Protein AF-A0A643CXA9-F1 (afdb_monomer)

Radius of gyration: 20.45 Å; Cα contacts (8 Å, |Δi|>4): 39; chains: 1; bounding box: 50×28×35 Å

InterPro domains:
  IPR003751 Translational regulator CsrA [PF02599] (2-41)
  IPR036107 Carbon storage regulator superfamily [G3DSA:2.60.40.4380] (1-50)
  IPR036107 Carbon storage regulator superfamily [SSF117130] (2-44)

Organism: Pseudomonas vancouverensis (NCBI:txid95300)

Structure (mmCIF, N/CA/C/O backbone):
data_AF-A0A643CXA9-F1
#
_entry.id   AF-A0A643CXA9-F1
#
loop_
_atom_site.group_PDB
_atom_site.id
_atom_site.type_symbol
_atom_site.label_atom_id
_atom_site.label_alt_id
_atom_site.label_comp_id
_atom_site.label_asym_id
_atom_site.label_entity_id
_atom_site.label_seq_id
_atom_site.pdbx_PDB_ins_code
_atom_site.Cartn_x
_atom_site.Cartn_y
_atom_site.Cartn_z
_atom_site.occupancy
_atom_site.B_iso_or_equiv
_atom_site.auth_seq_id
_atom_site.auth_comp_id
_atom_site.auth_asym_id
_atom_site.auth_atom_id
_atom_site.pdbx_PDB_model_num
ATOM 1 N N . MET A 1 1 ? -14.256 6.704 1.311 1.00 83.62 1 MET A N 1
ATOM 2 C CA . MET A 1 1 ? -13.791 7.585 0.212 1.00 83.62 1 MET A CA 1
ATOM 3 C C . MET A 1 1 ? -13.654 6.718 -1.019 1.00 83.62 1 MET A C 1
ATOM 5 O O . MET A 1 1 ? -13.053 5.662 -0.904 1.00 83.62 1 MET A O 1
ATOM 9 N N . ILE A 1 2 ? -14.216 7.135 -2.150 1.00 86.62 2 ILE A N 1
ATOM 10 C CA . ILE A 1 2 ? -14.165 6.377 -3.407 1.00 86.62 2 ILE A CA 1
ATOM 11 C C . ILE A 1 2 ? -13.238 7.126 -4.366 1.00 86.62 2 ILE A C 1
ATOM 13 O O . ILE A 1 2 ? -13.312 8.352 -4.447 1.00 86.62 2 ILE A O 1
ATOM 17 N N . ILE A 1 3 ? -12.344 6.405 -5.043 1.00 86.62 3 ILE A N 1
ATOM 18 C CA . ILE A 1 3 ? -11.420 6.955 -6.040 1.00 86.62 3 ILE A CA 1
ATOM 19 C C . ILE A 1 3 ? -11.670 6.241 -7.371 1.00 86.62 3 ILE A C 1
ATOM 21 O O . ILE A 1 3 ? -11.476 5.031 -7.473 1.00 86.62 3 ILE A O 1
ATOM 25 N N . GLY A 1 4 ? -12.066 7.001 -8.396 1.00 82.31 4 GLY A N 1
ATOM 26 C CA . GLY A 1 4 ? -12.350 6.464 -9.731 1.00 82.31 4 GLY A CA 1
ATOM 27 C C . GLY A 1 4 ? -13.451 5.399 -9.721 1.00 82.31 4 GLY A C 1
ATOM 28 O O . GLY A 1 4 ? -14.397 5.481 -8.940 1.00 82.31 4 GLY A O 1
ATOM 29 N N . GLU A 1 5 ? -13.307 4.389 -10.580 1.00 78.31 5 GLU A N 1
ATOM 30 C CA . GLU A 1 5 ? -14.220 3.248 -10.664 1.00 78.31 5 GLU A CA 1
ATOM 31 C C . GLU A 1 5 ? -13.555 2.002 -10.064 1.00 78.31 5 GLU A C 1
ATOM 33 O O . GLU A 1 5 ? -12.700 1.368 -10.681 1.00 78.31 5 GLU A O 1
ATOM 38 N N . GLY A 1 6 ? -13.934 1.662 -8.828 1.00 84.69 6 GLY A N 1
ATOM 39 C CA . GLY A 1 6 ? -13.567 0.391 -8.196 1.00 84.69 6 GLY A CA 1
ATOM 40 C C . GLY A 1 6 ? -12.551 0.461 -7.057 1.00 84.69 6 GLY A C 1
ATOM 41 O O . GLY A 1 6 ? -12.207 -0.593 -6.534 1.00 84.69 6 GLY A O 1
ATOM 42 N N . ILE A 1 7 ? -12.088 1.646 -6.640 1.00 91.12 7 ILE A N 1
ATOM 43 C CA . ILE A 1 7 ? -11.245 1.781 -5.441 1.00 91.12 7 ILE A CA 1
ATOM 44 C C . ILE A 1 7 ? -12.044 2.432 -4.313 1.00 91.12 7 ILE A C 1
ATOM 46 O O . ILE A 1 7 ? -12.443 3.593 -4.409 1.00 91.12 7 ILE A O 1
ATOM 50 N N . GLU A 1 8 ? -12.230 1.710 -3.213 1.00 91.69 8 GLU A N 1
ATOM 51 C CA . GLU A 1 8 ? -12.860 2.207 -1.994 1.00 91.69 8 GLU A CA 1
ATOM 52 C C . GLU A 1 8 ? -11.881 2.169 -0.817 1.00 91.69 8 GLU A C 1
ATOM 54 O O . GLU A 1 8 ? -11.237 1.163 -0.529 1.00 91.69 8 GLU A O 1
ATOM 59 N N . ILE A 1 9 ? -11.784 3.288 -0.103 1.00 92.94 9 ILE A N 1
ATOM 60 C CA . ILE A 1 9 ? -10.973 3.443 1.103 1.00 92.94 9 ILE A CA 1
ATOM 61 C C . ILE A 1 9 ? -11.901 3.611 2.305 1.00 92.94 9 ILE A C 1
ATOM 63 O O . ILE A 1 9 ? -12.713 4.548 2.351 1.00 92.94 9 ILE A O 1
ATOM 67 N N . LYS A 1 10 ? -11.722 2.748 3.308 1.00 93.44 10 LYS A N 1
ATOM 68 C CA . LYS A 1 10 ? -12.481 2.737 4.562 1.00 93.44 10 LYS A CA 1
ATOM 69 C C . LYS A 1 10 ? -11.574 2.820 5.783 1.00 93.44 10 LYS A C 1
ATOM 71 O O . LYS A 1 10 ? -10.507 2.212 5.829 1.00 93.44 10 LYS A O 1
ATOM 76 N N . VAL A 1 11 ? -12.013 3.548 6.805 1.00 93.31 11 VAL A N 1
ATOM 77 C CA . VAL A 1 11 ? -11.358 3.536 8.117 1.00 93.31 11 VAL A CA 1
ATOM 78 C C . VAL A 1 11 ? -11.941 2.370 8.903 1.00 93.31 11 VAL A C 1
ATOM 80 O O . VAL A 1 11 ? -13.115 2.377 9.249 1.00 93.31 11 VAL A O 1
ATOM 83 N N . VAL A 1 12 ? -11.127 1.347 9.147 1.00 94.50 12 VAL A N 1
ATOM 84 C CA . VAL A 1 12 ? -11.550 0.129 9.853 1.00 94.50 12 VAL A CA 1
ATOM 85 C C . VAL A 1 12 ? -11.477 0.333 11.362 1.00 94.50 12 VAL A C 1
ATOM 87 O O . VAL A 1 12 ? -12.317 -0.165 12.101 1.00 94.50 12 VAL A O 1
ATOM 90 N N . GLN A 1 13 ? -10.455 1.049 11.831 1.00 95.44 13 GLN A N 1
ATOM 91 C CA . GLN A 1 13 ? -10.253 1.331 13.247 1.00 95.44 13 GLN A CA 1
ATOM 92 C C . GLN A 1 13 ? -9.366 2.560 13.410 1.00 95.44 13 GLN A C 1
ATOM 94 O O . GLN A 1 13 ? -8.457 2.790 12.615 1.00 95.44 13 GLN A O 1
ATOM 99 N N . THR A 1 14 ? -9.574 3.306 14.484 1.00 94.56 14 THR A N 1
ATOM 100 C CA . THR A 1 14 ? -8.681 4.380 14.921 1.00 94.56 14 THR A CA 1
ATOM 101 C C . THR A 1 14 ? -8.201 4.092 16.338 1.00 94.56 14 THR A C 1
ATOM 103 O O . THR A 1 14 ? -8.999 3.699 17.188 1.00 94.56 14 THR A O 1
ATOM 106 N N . GLY A 1 15 ? -6.912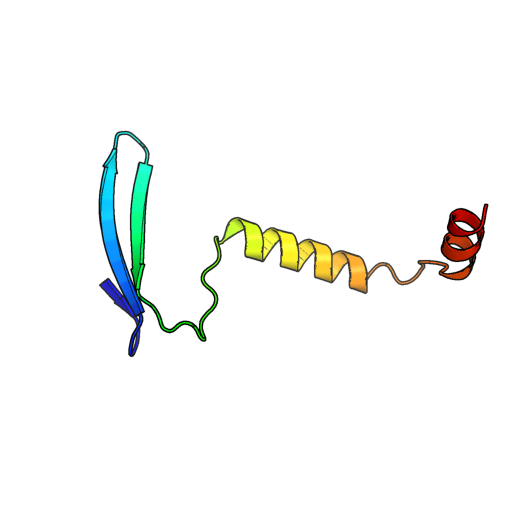 4.285 16.599 1.00 93.25 15 GLY A N 1
ATOM 107 C CA . GLY A 1 15 ? -6.295 4.186 17.920 1.00 93.25 15 GLY A CA 1
ATOM 108 C C . GLY A 1 15 ? -5.537 5.467 18.274 1.00 93.25 15 GLY A C 1
ATOM 109 O O . GLY A 1 15 ? -5.522 6.434 17.511 1.00 93.25 15 GLY A O 1
ATOM 110 N N . LYS A 1 16 ? -4.871 5.490 19.432 1.00 92.31 16 LYS A N 1
ATOM 111 C CA . LYS A 1 16 ? -3.998 6.616 19.794 1.00 92.31 16 LYS A CA 1
ATOM 112 C C . LYS A 1 16 ? -2.754 6.607 18.899 1.00 92.31 16 LYS A C 1
ATOM 114 O O . LYS A 1 16 ? -1.876 5.770 19.076 1.00 92.31 16 LYS A O 1
ATOM 119 N N . GLY A 1 17 ? -2.704 7.527 17.938 1.00 93.50 17 GLY A N 1
ATOM 120 C CA . GLY A 1 17 ? -1.555 7.732 17.048 1.00 93.50 17 GLY A CA 1
ATOM 121 C C . GLY A 1 17 ? -1.521 6.854 15.794 1.00 93.50 17 GLY A C 1
ATOM 122 O O . GLY A 1 17 ? -0.559 6.937 15.038 1.00 93.50 17 GLY A O 1
ATOM 123 N N . TYR A 1 18 ? -2.547 6.035 15.538 1.00 92.50 18 TYR A N 1
ATOM 124 C CA . TYR A 1 18 ? -2.628 5.250 14.304 1.00 92.50 18 TYR A CA 1
ATOM 125 C C . TYR A 1 18 ? -4.071 5.041 13.839 1.00 92.50 18 TYR A C 1
ATOM 127 O O . TYR A 1 18 ? -5.016 5.073 14.628 1.00 92.50 18 TYR A O 1
ATOM 135 N N . ALA A 1 19 ? -4.233 4.776 12.545 1.00 93.94 19 ALA A N 1
ATOM 136 C CA . ALA A 1 19 ? -5.494 4.368 11.944 1.00 93.94 19 ALA A CA 1
ATOM 137 C C . ALA A 1 19 ? -5.273 3.131 11.070 1.00 93.94 19 ALA A C 1
ATOM 139 O O . ALA A 1 19 ? -4.303 3.046 10.317 1.00 93.94 19 ALA A O 1
ATOM 140 N N . LYS A 1 20 ? -6.185 2.165 11.166 1.00 93.62 20 LYS A N 1
ATOM 141 C CA . LYS A 1 20 ? -6.254 1.009 10.280 1.00 93.62 20 LYS A CA 1
ATOM 142 C C . LYS A 1 20 ? -7.120 1.377 9.085 1.00 93.62 20 LYS A C 1
ATOM 144 O O . LYS A 1 20 ? -8.325 1.587 9.229 1.00 93.62 20 LYS A O 1
ATOM 149 N N . ILE A 1 21 ? -6.500 1.445 7.916 1.00 93.44 21 ILE A N 1
ATOM 150 C CA . ILE A 1 21 ? -7.172 1.752 6.654 1.00 93.44 21 ILE A CA 1
ATOM 151 C C . ILE A 1 21 ? -7.383 0.443 5.891 1.00 93.44 21 ILE A C 1
ATOM 153 O O . ILE A 1 21 ? -6.445 -0.328 5.697 1.00 93.44 21 ILE A O 1
ATOM 157 N N . GLY A 1 22 ? -8.626 0.179 5.502 1.00 92.19 22 GLY A N 1
ATOM 158 C CA . GLY A 1 22 ? -8.996 -0.867 4.559 1.00 92.19 22 GLY A CA 1
ATOM 159 C C . GLY A 1 22 ? -9.099 -0.271 3.161 1.00 92.19 22 GLY A C 1
ATOM 160 O O . GLY A 1 22 ? -9.608 0.838 3.002 1.00 92.19 22 GLY A O 1
ATOM 161 N N . ILE A 1 23 ? -8.602 -0.996 2.166 1.00 93.50 23 ILE A N 1
ATOM 162 C CA . ILE A 1 23 ? -8.645 -0.594 0.761 1.00 93.50 23 ILE A CA 1
ATOM 163 C C . ILE A 1 23 ? -9.263 -1.759 -0.006 1.00 93.50 23 ILE A C 1
ATOM 165 O O . ILE A 1 23 ? -8.733 -2.869 0.035 1.00 93.50 23 ILE A O 1
ATOM 169 N N . GLU A 1 24 ? -10.385 -1.513 -0.667 1.00 92.00 24 GLU A N 1
ATOM 170 C CA . GLU A 1 24 ? -10.985 -2.422 -1.638 1.00 92.00 24 GLU A CA 1
ATOM 171 C C . GLU A 1 24 ? -10.647 -1.917 -3.032 1.00 92.00 24 GLU A C 1
ATOM 173 O O . GLU A 1 24 ? -10.926 -0.771 -3.367 1.00 92.00 24 GLU A O 1
ATOM 178 N N . ALA A 1 25 ? -9.985 -2.758 -3.820 1.00 92.06 25 ALA A N 1
ATOM 179 C CA . ALA A 1 25 ? -9.601 -2.465 -5.192 1.00 92.06 25 ALA A CA 1
ATOM 180 C C . ALA A 1 25 ? -9.535 -3.771 -6.008 1.00 92.06 25 ALA A C 1
ATOM 182 O O . ALA A 1 25 ? -9.371 -4.851 -5.427 1.00 92.06 25 ALA A O 1
ATOM 183 N N . PRO A 1 26 ? -9.625 -3.701 -7.347 1.00 91.06 26 PRO A N 1
ATOM 184 C CA . PRO A 1 26 ? -9.383 -4.834 -8.232 1.00 91.06 26 PRO A CA 1
ATOM 185 C C . PRO A 1 26 ? -8.023 -5.495 -7.983 1.00 91.06 26 PRO A C 1
ATOM 187 O O . PRO A 1 26 ? -7.022 -4.813 -7.780 1.00 91.06 26 PRO A O 1
ATOM 190 N N . LYS A 1 27 ? -7.951 -6.828 -8.112 1.00 87.75 27 LYS A N 1
ATOM 191 C CA . LYS A 1 27 ? -6.691 -7.592 -7.968 1.00 87.75 27 LYS A CA 1
ATOM 192 C C . LYS A 1 27 ? -5.622 -7.240 -9.010 1.00 87.75 27 LYS A C 1
ATOM 194 O O . LYS A 1 27 ? -4.461 -7.578 -8.817 1.00 87.75 27 LYS A O 1
ATOM 199 N N . SER A 1 28 ? -6.010 -6.605 -10.115 1.00 89.25 28 SER A N 1
ATOM 200 C CA . SER A 1 28 ? -5.083 -6.106 -11.134 1.00 89.25 28 SER A CA 1
ATOM 201 C C . SER A 1 28 ? -4.279 -4.890 -10.666 1.00 89.25 28 SER A C 1
ATOM 203 O O . SER A 1 28 ? -3.244 -4.591 -11.254 1.00 89.25 28 SER A O 1
ATOM 205 N N . LEU A 1 29 ? -4.732 -4.191 -9.620 1.00 87.69 29 LEU A N 1
ATOM 206 C CA . LEU A 1 29 ? -4.052 -3.031 -9.059 1.00 87.69 29 LEU A CA 1
ATOM 207 C C . LEU A 1 29 ? -3.221 -3.439 -7.845 1.00 87.69 29 LEU A C 1
ATOM 209 O O . LEU A 1 29 ? -3.719 -4.011 -6.876 1.00 87.69 29 LEU A O 1
ATOM 213 N N . MET A 1 30 ? -1.935 -3.106 -7.890 1.00 88.00 30 MET A N 1
ATOM 214 C CA . MET A 1 30 ? -1.029 -3.321 -6.771 1.00 88.00 30 MET A CA 1
ATOM 215 C C . MET A 1 30 ? -1.177 -2.186 -5.754 1.00 88.00 30 MET A C 1
ATOM 217 O O . MET A 1 30 ? -1.036 -1.012 -6.093 1.00 88.00 30 MET A O 1
ATOM 221 N N . ILE A 1 31 ? -1.427 -2.539 -4.494 1.00 89.44 31 ILE A N 1
ATOM 222 C CA . ILE A 1 31 ? -1.517 -1.588 -3.383 1.00 89.44 31 ILE A CA 1
ATOM 223 C C . ILE A 1 31 ? -0.206 -1.653 -2.605 1.00 89.44 31 ILE A C 1
ATOM 225 O O . ILE A 1 31 ? 0.134 -2.691 -2.040 1.00 89.44 31 ILE A O 1
ATOM 229 N N . LEU A 1 32 ? 0.522 -0.540 -2.557 1.00 90.19 32 LEU A N 1
ATOM 230 C CA . LEU A 1 32 ? 1.803 -0.436 -1.862 1.00 90.19 32 LEU A CA 1
ATOM 231 C C . LEU A 1 32 ? 1.796 0.727 -0.878 1.00 90.19 32 LEU A C 1
ATOM 233 O O . LEU A 1 32 ? 1.094 1.723 -1.060 1.00 90.19 32 LEU A O 1
ATOM 237 N N . ARG A 1 33 ? 2.629 0.613 0.157 1.00 91.31 33 ARG A N 1
ATOM 238 C CA . ARG A 1 33 ? 2.905 1.735 1.050 1.00 91.31 33 ARG A CA 1
ATOM 239 C C . ARG A 1 33 ? 3.848 2.728 0.372 1.00 91.31 33 ARG A C 1
ATOM 241 O O . ARG A 1 33 ? 4.777 2.328 -0.331 1.00 91.31 33 ARG A O 1
ATOM 248 N N . LYS A 1 34 ? 3.611 4.021 0.587 1.00 89.38 34 LYS A N 1
ATOM 249 C CA . LYS A 1 34 ? 4.318 5.107 -0.107 1.00 89.38 34 LYS A CA 1
ATOM 250 C C . LYS A 1 34 ? 5.833 5.051 0.104 1.00 89.38 34 LYS A C 1
ATOM 252 O O . LYS A 1 34 ? 6.584 5.284 -0.837 1.00 89.38 34 LYS A O 1
ATOM 257 N N . GLU A 1 35 ? 6.273 4.720 1.313 1.00 88.38 35 GLU A N 1
ATOM 258 C CA . GLU A 1 35 ? 7.689 4.632 1.664 1.00 88.38 35 GLU A CA 1
ATOM 259 C C . GLU A 1 35 ? 8.423 3.548 0.865 1.00 88.38 35 GLU A C 1
ATOM 261 O O . GLU A 1 35 ? 9.539 3.773 0.403 1.00 88.38 35 GLU A O 1
ATOM 266 N N . LEU A 1 36 ? 7.768 2.410 0.614 1.00 88.31 36 LEU A N 1
ATOM 267 C CA . LEU A 1 36 ? 8.358 1.306 -0.143 1.00 88.31 36 LEU A CA 1
ATOM 268 C C . LEU A 1 36 ? 8.529 1.679 -1.615 1.00 88.31 36 LEU A C 1
ATOM 270 O O . LEU A 1 36 ? 9.564 1.393 -2.205 1.00 88.31 36 LEU A O 1
ATOM 274 N N . VAL A 1 37 ? 7.541 2.365 -2.198 1.00 89.06 37 VAL A N 1
ATOM 275 C CA . VAL A 1 37 ? 7.623 2.844 -3.587 1.00 89.06 37 VAL A CA 1
ATOM 276 C C . VAL A 1 37 ? 8.803 3.798 -3.758 1.00 89.06 37 VAL A C 1
ATOM 278 O O . VAL A 1 37 ? 9.530 3.704 -4.744 1.00 89.06 37 VAL A O 1
ATOM 281 N N . GLN A 1 38 ? 9.008 4.703 -2.798 1.00 87.88 38 GLN A N 1
ATOM 282 C CA . GLN A 1 38 ? 10.104 5.664 -2.853 1.00 87.88 38 GLN A CA 1
ATOM 283 C C . GLN A 1 38 ? 11.469 4.976 -2.733 1.00 87.88 38 GLN A C 1
ATOM 285 O O . GLN A 1 38 ? 12.339 5.244 -3.555 1.00 87.88 38 GLN A O 1
ATOM 290 N N . GLN A 1 39 ? 11.634 4.056 -1.777 1.00 86.62 39 GLN A N 1
ATOM 291 C CA . GLN A 1 39 ? 12.891 3.328 -1.582 1.00 86.62 39 GLN A CA 1
ATOM 292 C C . GLN A 1 39 ? 13.245 2.449 -2.790 1.00 86.62 39 GLN A C 1
ATOM 294 O O . GLN A 1 39 ? 14.375 2.476 -3.262 1.00 86.62 39 GLN A O 1
ATOM 299 N N . VAL A 1 40 ? 12.276 1.700 -3.328 1.00 87.69 40 VAL A N 1
ATOM 300 C CA . VAL A 1 40 ? 12.504 0.838 -4.501 1.00 87.69 40 VAL A CA 1
ATOM 301 C C . VAL A 1 40 ? 12.838 1.671 -5.736 1.00 87.69 40 VAL A C 1
ATOM 303 O O . VAL A 1 40 ? 13.703 1.293 -6.519 1.00 87.69 40 VAL A O 1
ATOM 306 N N . LYS A 1 41 ? 12.179 2.819 -5.923 1.00 87.38 41 LYS A N 1
ATOM 307 C CA . LYS A 1 41 ? 12.476 3.713 -7.045 1.00 87.38 41 LYS A CA 1
ATOM 308 C C . LYS A 1 41 ? 13.900 4.269 -6.969 1.00 87.38 41 LYS A C 1
ATOM 310 O O . LYS A 1 41 ? 14.553 4.356 -8.005 1.00 87.38 41 LYS A O 1
ATOM 315 N N . ASP A 1 42 ? 14.348 4.643 -5.774 1.00 86.69 42 ASP A N 1
ATOM 316 C CA . ASP A 1 42 ? 15.691 5.179 -5.543 1.00 86.69 42 ASP A CA 1
ATOM 317 C C . ASP A 1 42 ? 16.769 4.114 -5.791 1.00 86.69 42 ASP A C 1
ATOM 319 O O . ASP A 1 42 ? 17.684 4.339 -6.578 1.00 86.69 42 ASP A O 1
ATOM 323 N N . GLU A 1 43 ? 16.579 2.907 -5.249 1.00 85.31 43 GLU A N 1
ATOM 324 C CA . GLU A 1 43 ? 17.482 1.769 -5.464 1.00 85.31 43 GLU A CA 1
ATOM 325 C C . GLU A 1 43 ? 17.551 1.361 -6.944 1.00 85.31 43 GLU A C 1
ATOM 327 O O . GLU A 1 43 ? 18.633 1.130 -7.487 1.00 85.31 43 GLU A O 1
ATOM 332 N N . ASN A 1 44 ? 16.403 1.322 -7.631 1.00 87.19 44 ASN A N 1
ATOM 333 C CA . ASN A 1 44 ? 16.349 1.030 -9.063 1.00 87.19 44 ASN A CA 1
ATOM 334 C C . ASN A 1 44 ? 17.107 2.085 -9.877 1.00 87.19 44 ASN A C 1
ATOM 336 O O . ASN A 1 44 ? 17.821 1.742 -10.817 1.00 87.19 44 ASN A O 1
ATOM 340 N N . LEU A 1 45 ? 16.966 3.366 -9.524 1.00 85.19 45 LEU A N 1
ATOM 341 C CA . LEU A 1 45 ? 17.693 4.445 -10.186 1.00 85.19 45 LEU A CA 1
ATOM 342 C C . LEU A 1 45 ? 19.200 4.336 -9.925 1.00 85.19 45 LEU A C 1
ATOM 344 O O . LEU A 1 45 ? 19.988 4.429 -10.863 1.00 85.19 45 LEU A O 1
ATOM 348 N N . HIS A 1 46 ? 19.597 4.089 -8.677 1.00 82.88 46 HIS A N 1
ATOM 349 C CA . HIS A 1 46 ? 20.994 3.913 -8.290 1.00 82.88 46 HIS A CA 1
ATOM 350 C C . HIS A 1 46 ? 21.642 2.730 -9.027 1.00 82.88 46 HIS A C 1
ATOM 352 O O . HIS A 1 46 ? 22.735 2.868 -9.576 1.00 82.88 46 HIS A O 1
ATOM 358 N N . SER A 1 47 ? 20.924 1.610 -9.142 1.00 79.81 47 SER A N 1
ATOM 359 C CA . SER A 1 47 ? 21.367 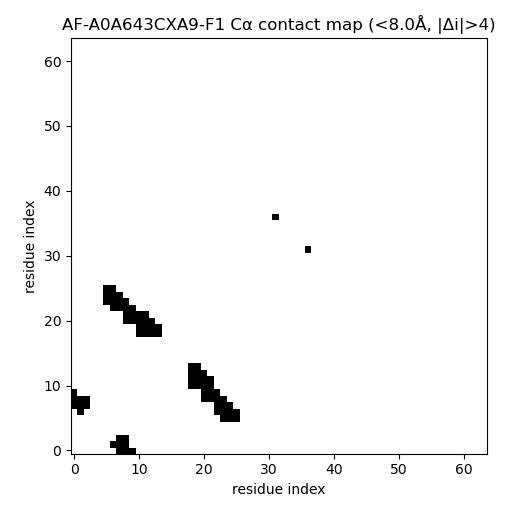0.418 -9.876 1.00 79.81 47 SER A CA 1
ATOM 360 C C . SER A 1 47 ? 21.574 0.674 -11.373 1.00 79.81 47 SER A C 1
ATOM 362 O O . SER A 1 47 ? 22.505 0.132 -11.958 1.00 79.81 47 SE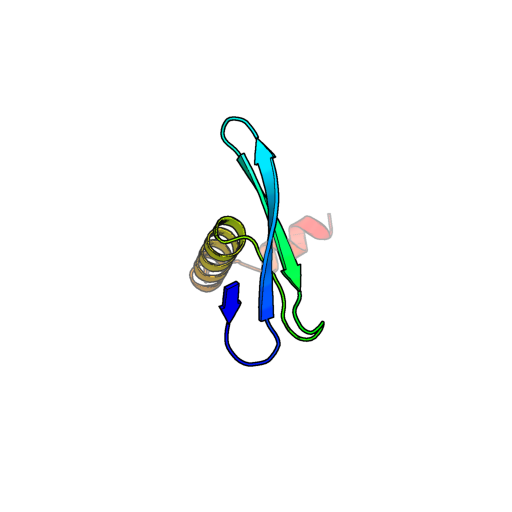R A O 1
ATOM 364 N N . VAL A 1 48 ? 20.739 1.510 -12.005 1.00 76.19 48 VAL A N 1
ATOM 365 C CA . VAL A 1 48 ? 20.897 1.873 -13.427 1.00 76.19 48 VAL A CA 1
ATOM 366 C C . VAL A 1 48 ? 22.070 2.836 -13.647 1.00 76.19 48 VAL A C 1
ATOM 368 O O . VAL A 1 48 ? 22.703 2.801 -14.699 1.00 76.19 48 VAL A O 1
ATOM 371 N N . VAL A 1 49 ? 22.372 3.702 -12.678 1.00 70.44 49 VAL A N 1
ATOM 372 C CA . VAL A 1 49 ? 23.443 4.705 -12.805 1.00 70.44 49 VAL A CA 1
ATOM 373 C C . VAL A 1 49 ? 24.831 4.112 -12.517 1.00 70.44 49 VAL A C 1
ATOM 375 O O . VAL A 1 49 ? 25.822 4.586 -13.078 1.00 70.44 49 VAL A O 1
ATOM 378 N N . GLN A 1 50 ? 24.935 3.054 -11.703 1.00 62.12 50 GLN A N 1
ATOM 379 C CA . GLN A 1 50 ? 26.200 2.351 -11.455 1.00 62.12 50 GLN A CA 1
ATOM 380 C C . GLN A 1 50 ? 26.590 1.437 -12.630 1.00 62.12 50 GLN A C 1
ATOM 382 O O . GLN A 1 50 ? 26.461 0.219 -12.587 1.00 62.12 50 GLN A O 1
ATOM 387 N N . ASN A 1 51 ? 27.110 2.049 -13.693 1.00 58.12 51 ASN A N 1
ATOM 388 C CA . ASN A 1 51 ? 27.484 1.396 -14.952 1.00 58.12 51 ASN A CA 1
ATOM 389 C C . ASN A 1 51 ? 28.838 0.641 -14.921 1.00 58.12 51 ASN A C 1
ATOM 391 O O . ASN A 1 51 ? 29.303 0.191 -15.964 1.00 58.12 51 ASN A O 1
ATOM 395 N N . ASP A 1 52 ? 29.484 0.499 -13.754 1.00 62.72 52 ASP A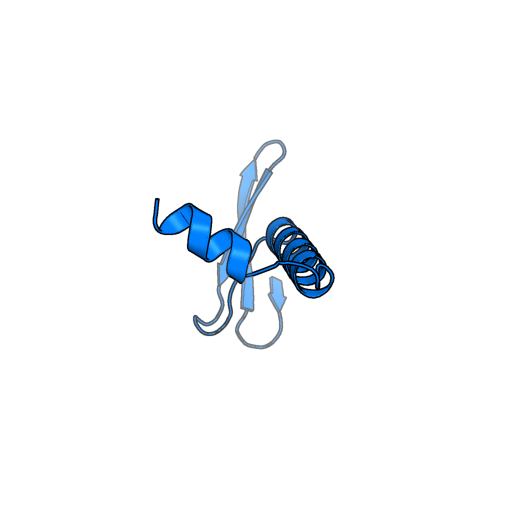 N 1
ATOM 396 C CA . ASP A 1 52 ? 30.823 -0.116 -13.609 1.00 62.72 52 ASP A CA 1
ATOM 397 C C . ASP A 1 52 ? 30.794 -1.446 -12.829 1.00 62.72 52 ASP A C 1
ATOM 399 O O . ASP A 1 52 ? 31.767 -1.854 -12.190 1.00 62.72 52 ASP A O 1
ATOM 403 N N . ILE A 1 53 ? 29.661 -2.158 -12.854 1.00 63.81 53 ILE A N 1
ATOM 404 C CA . ILE A 1 53 ? 29.600 -3.515 -12.305 1.00 63.81 53 ILE A CA 1
ATOM 405 C C . ILE A 1 53 ? 30.322 -4.437 -13.289 1.00 63.81 53 ILE A C 1
ATOM 407 O O . ILE A 1 53 ? 29.753 -4.898 -14.278 1.00 63.81 53 ILE A O 1
ATOM 411 N N . LYS 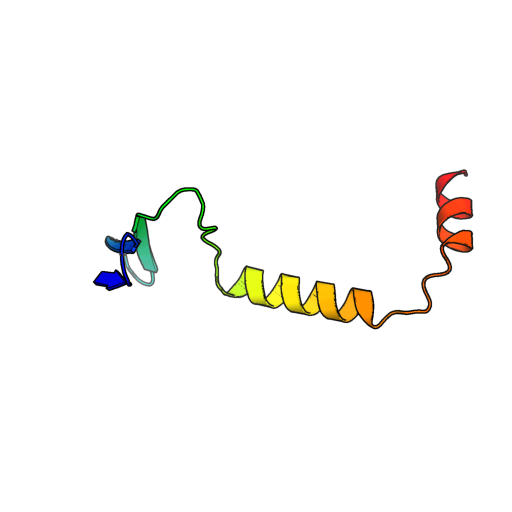A 1 54 ? 31.598 -4.721 -13.021 1.00 70.25 54 LYS A N 1
ATOM 412 C CA . LYS A 1 54 ? 32.358 -5.753 -13.735 1.00 70.25 54 LYS A CA 1
ATOM 413 C C . LYS A 1 54 ? 31.744 -7.119 -13.420 1.00 70.25 54 LYS A C 1
ATOM 415 O O . LYS A 1 54 ? 32.133 -7.769 -12.451 1.00 70.25 54 LYS A O 1
ATOM 420 N N . LEU A 1 55 ? 30.768 -7.553 -14.225 1.00 71.81 55 LEU A N 1
ATOM 421 C CA . LEU A 1 55 ? 30.129 -8.874 -14.109 1.00 71.81 55 LEU A CA 1
ATOM 422 C C . LEU A 1 55 ? 31.164 -10.015 -14.088 1.00 71.81 55 LEU A C 1
ATOM 424 O O . LEU A 1 55 ? 30.959 -11.021 -13.408 1.00 71.81 55 LEU A O 1
ATOM 428 N N . ASP A 1 56 ? 32.295 -9.829 -14.772 1.00 75.88 56 ASP A N 1
ATOM 429 C CA . ASP A 1 56 ? 33.450 -10.734 -14.763 1.00 75.88 56 ASP A CA 1
ATOM 430 C C . ASP A 1 56 ? 34.103 -10.918 -13.385 1.00 75.88 56 ASP A C 1
ATOM 432 O O . ASP A 1 56 ? 34.712 -11.954 -13.122 1.00 75.88 56 ASP A O 1
ATOM 436 N N . ASP A 1 57 ? 34.014 -9.924 -12.502 1.00 75.75 57 ASP A N 1
ATOM 437 C CA . ASP A 1 57 ? 34.569 -9.996 -11.147 1.00 75.75 57 ASP A CA 1
ATOM 438 C C . ASP A 1 57 ? 33.606 -10.728 -10.197 1.00 75.75 57 ASP A C 1
ATOM 440 O O . ASP A 1 57 ? 34.022 -11.529 -9.356 1.00 75.75 57 ASP A O 1
ATOM 444 N N . LEU A 1 58 ? 32.294 -10.535 -10.392 1.00 76.50 58 LEU A N 1
ATOM 445 C CA . LEU A 1 58 ? 31.253 -11.249 -9.648 1.00 76.50 58 LEU A CA 1
ATOM 446 C C . LEU A 1 58 ? 31.260 -12.753 -9.952 1.00 76.50 58 LEU A C 1
ATOM 448 O O . LEU A 1 58 ? 31.187 -13.569 -9.032 1.00 76.50 58 LEU A O 1
ATOM 452 N N . SER A 1 59 ? 31.368 -13.128 -11.230 1.00 80.69 59 SER A N 1
ATOM 453 C CA . SER A 1 59 ? 31.361 -1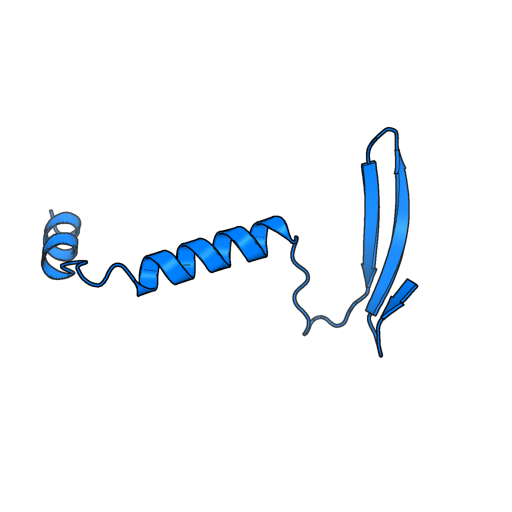4.533 -11.657 1.00 80.69 59 SER A CA 1
ATOM 454 C C . SER A 1 59 ? 32.540 -15.310 -11.069 1.00 80.69 59 SER A C 1
ATOM 456 O O . SER A 1 59 ? 32.362 -16.412 -10.552 1.00 80.69 59 SER A O 1
ATOM 458 N N . LYS A 1 60 ? 33.730 -14.703 -11.023 1.00 82.62 60 LYS A N 1
ATOM 459 C CA . LYS A 1 60 ? 34.920 -15.294 -10.391 1.00 82.62 60 LYS A CA 1
ATOM 460 C C . LYS A 1 60 ? 34.758 -15.520 -8.889 1.00 82.62 60 LYS A C 1
ATOM 462 O O . LYS A 1 60 ? 35.325 -16.472 -8.359 1.00 82.62 60 LYS A O 1
ATOM 467 N N . LYS A 1 61 ? 34.000 -14.665 -8.196 1.00 79.06 61 LYS A N 1
ATOM 468 C CA . LYS A 1 61 ? 33.781 -14.762 -6.745 1.00 79.06 61 LYS A CA 1
ATOM 469 C C . LYS A 1 61 ? 32.719 -15.795 -6.360 1.00 79.06 61 LYS A C 1
ATOM 471 O O . LYS A 1 61 ? 32.773 -16.307 -5.251 1.00 79.06 61 LYS A O 1
ATOM 476 N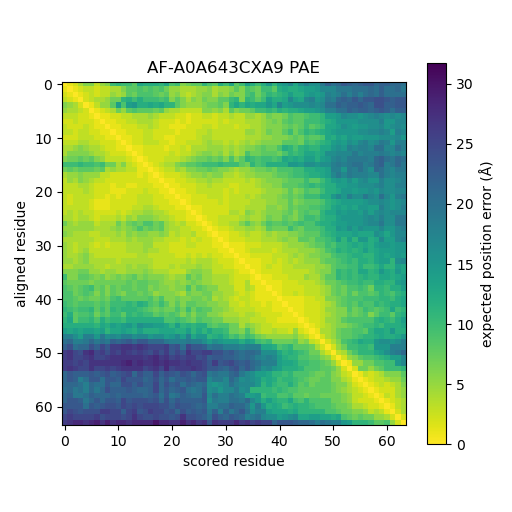 N . LEU A 1 62 ? 31.780 -16.096 -7.259 1.00 77.62 62 LEU A N 1
ATOM 477 C CA . LEU A 1 62 ? 30.715 -17.086 -7.047 1.00 77.62 62 LEU A CA 1
ATOM 478 C C . LEU A 1 62 ? 31.137 -18.528 -7.386 1.00 77.62 62 LEU A C 1
ATOM 480 O O . LEU A 1 62 ? 30.486 -19.462 -6.932 1.00 77.62 62 LEU A O 1
ATOM 484 N N . ILE A 1 63 ? 32.195 -18.713 -8.187 1.00 72.00 63 ILE A N 1
ATOM 485 C CA . ILE A 1 63 ? 32.696 -20.032 -8.636 1.00 72.00 63 ILE A CA 1
ATOM 486 C C . ILE A 1 63 ? 33.830 -20.568 -7.724 1.00 72.00 63 ILE A C 1
ATOM 488 O O . ILE A 1 63 ? 34.319 -21.678 -7.929 1.00 72.00 63 ILE A O 1
ATOM 492 N N . LYS A 1 64 ? 34.251 -19.808 -6.704 1.00 56.25 64 LYS A N 1
ATOM 493 C CA . LYS A 1 64 ? 35.248 -20.228 -5.705 1.00 56.25 64 LYS A CA 1
ATOM 494 C C . LYS A 1 64 ? 34.575 -20.741 -4.437 1.00 56.25 64 LYS A C 1
ATOM 496 O O . LYS A 1 64 ? 35.094 -21.732 -3.881 1.00 56.25 64 LYS A O 1
#

Foldseek 3Di:
DDDDPFWDWDFPDDDVPDTDIDITGDPVDDDDDPVVVVVVVVVVVVVVPPPPPPVVV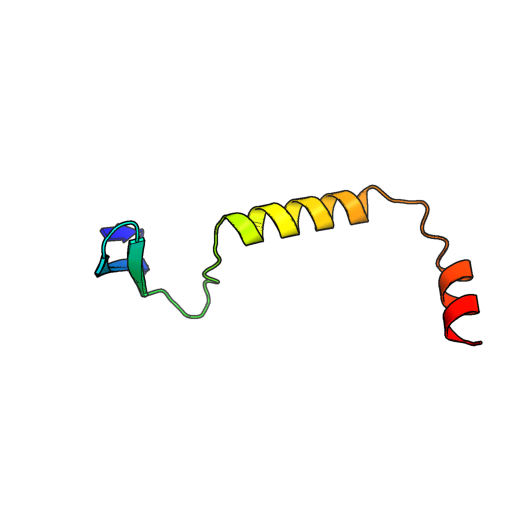VVVVVVD

Sequence (64 aa):
MIIGEGIEIKVVQTGKGYAKIGIEAPKSLMILRKELVQQVKDENLHSVVQNDIKLDDLSKKLIK

Mean predicted aligned error: 9.83 Å

pLDDT: mean 84.53, std 9.54, range [56.25, 95.44]

Solvent-accessible surface area (backbone atoms only — not comparable to full-atom values): 4165 Å² total; per-residue (Å²): 93,74,52,88,90,64,34,39,45,44,82,76,45,78,57,95,9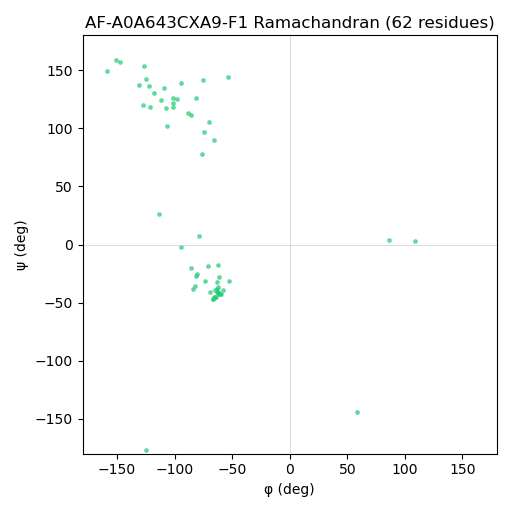2,49,70,44,73,45,75,48,58,57,89,91,58,86,86,76,61,70,69,57,56,53,52,53,51,51,51,54,51,52,60,69,67,57,81,78,73,58,62,74,60,54,54,60,66,74,75,110

Secondary structure (DSSP, 8-state):
-EETTTEEEEEEEEETTEEEEEEE--TTSPP--HHHHHHHHHHHHHHHH-TT--HHHHHHHH--

Nearest PDB structures (foldseek):
  5z38-assembly2_J  TM=9.523E-01  e=5.133E-02  Escherichia coli O127:H6 str. E2348/69
  1vpz-assembly1_A  TM=8.709E-01  e=6.244E-02  Pseudomonas aeruginosa
  1vpz-assembly1_B  TM=9.494E-01  e=1.200E-01  Pseudomonas aeruginosa
  2bti-assembly1_A  TM=8.693E-01  e=1.053E-01  Yersinia enterocolitica
  2mf0-assembly1_C  TM=8.318E-01  e=9.240E-02  Pseudomonas protegens Pf-5